Protein AF-A0A845YHP5-F1 (afdb_monomer)

Foldseek 3Di:
DDPVVLVVVCVVVVHDAAEEEDEQQVLHNVVVVVVVVVCVVVDHSYYHYHYQDPCPPVDDPVVVVRSVNRD

Mean predicted aligned error: 2.51 Å

Radius of gyration: 14.08 Å; Cα contacts (8 Å, |Δi|>4): 87; chains: 1; bounding box: 34×21×34 Å

pLDDT: mean 97.08, std 2.83, range [80.94, 98.75]

Structure (mmCIF, N/CA/C/O backbone):
data_AF-A0A845YHP5-F1
#
_entry.id   AF-A0A845YHP5-F1
#
loop_
_atom_site.group_PDB
_atom_site.id
_atom_site.type_symbol
_atom_site.label_atom_id
_atom_site.label_alt_id
_atom_site.label_comp_id
_atom_site.label_asym_id
_atom_site.label_entity_id
_atom_site.label_seq_id
_atom_site.pdbx_PDB_ins_code
_atom_site.Cartn_x
_atom_site.Cartn_y
_atom_site.Cartn_z
_atom_site.occupancy
_atom_site.B_iso_or_equiv
_atom_site.auth_seq_id
_atom_site.auth_comp_id
_atom_site.auth_asym_id
_atom_site.auth_atom_id
_atom_site.pdbx_PDB_model_num
ATOM 1 N N . MET A 1 1 ? -13.876 13.307 2.514 1.00 80.94 1 MET A N 1
ATOM 2 C CA . MET A 1 1 ? -13.669 13.457 3.974 1.00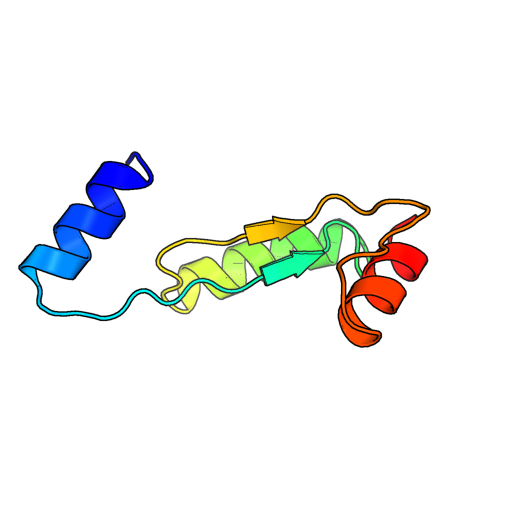 80.94 1 MET A CA 1
ATOM 3 C C . MET A 1 1 ? -12.178 13.676 4.212 1.00 80.94 1 MET A C 1
ATOM 5 O O . MET A 1 1 ? -11.399 13.179 3.412 1.00 80.94 1 MET A O 1
ATOM 9 N N . SER A 1 2 ? -11.757 14.449 5.216 1.00 96.62 2 SER A N 1
ATOM 10 C CA . SER A 1 2 ? -10.324 14.561 5.539 1.00 96.62 2 SER A CA 1
ATOM 11 C C . SER A 1 2 ? -9.853 13.347 6.347 1.00 96.62 2 SER A C 1
ATOM 13 O O . SER A 1 2 ? -10.658 12.725 7.039 1.00 96.62 2 SER A O 1
ATOM 15 N N . VAL A 1 3 ? -8.548 13.057 6.326 1.00 97.25 3 VAL A N 1
ATOM 16 C CA . VAL A 1 3 ? -7.934 12.003 7.161 1.00 97.25 3 VAL A CA 1
ATOM 17 C C . VAL A 1 3 ? -8.298 12.190 8.638 1.00 97.25 3 VAL A C 1
ATOM 19 O O . VAL A 1 3 ? -8.743 11.260 9.303 1.00 97.25 3 VAL A O 1
ATOM 22 N N . SER A 1 4 ? -8.195 13.427 9.137 1.00 97.81 4 SER A N 1
ATOM 23 C CA . SER A 1 4 ? -8.545 13.773 10.520 1.00 97.81 4 SER A CA 1
ATOM 24 C C . SER A 1 4 ? -10.008 13.453 10.858 1.00 97.81 4 SER A C 1
ATOM 26 O O . SER A 1 4 ? -10.284 12.892 11.917 1.00 97.81 4 SER A O 1
ATOM 28 N N . ALA A 1 5 ? -10.944 13.744 9.948 1.00 98.00 5 ALA A N 1
ATOM 29 C CA . ALA A 1 5 ? -12.361 13.457 10.158 1.00 98.00 5 ALA A CA 1
ATOM 30 C C . ALA A 1 5 ? -12.674 11.947 10.146 1.00 98.00 5 ALA A C 1
ATOM 32 O O . ALA A 1 5 ? -13.495 11.499 10.950 1.00 98.00 5 ALA A O 1
ATOM 33 N N . GLN A 1 6 ? -12.005 11.157 9.298 1.00 97.44 6 GLN A N 1
ATOM 34 C CA . GLN A 1 6 ? -12.178 9.698 9.276 1.00 97.44 6 GLN A CA 1
ATOM 35 C C . GLN A 1 6 ? -11.658 9.063 10.570 1.00 97.44 6 GLN A C 1
ATOM 37 O O . GLN A 1 6 ? -12.386 8.344 11.250 1.00 97.44 6 GLN A O 1
ATOM 42 N N . LEU A 1 7 ? -10.437 9.413 10.984 1.00 97.94 7 LEU A N 1
ATOM 43 C CA . LEU A 1 7 ? -9.850 8.904 12.227 1.00 97.94 7 LEU A CA 1
ATOM 44 C C . LEU A 1 7 ? -10.664 9.315 13.464 1.00 97.94 7 LEU A C 1
ATOM 46 O O . LEU A 1 7 ? -10.826 8.524 14.393 1.00 97.94 7 LEU A O 1
ATOM 50 N N . GLN A 1 8 ? -11.230 10.527 13.475 1.00 98.12 8 GLN A N 1
ATOM 51 C C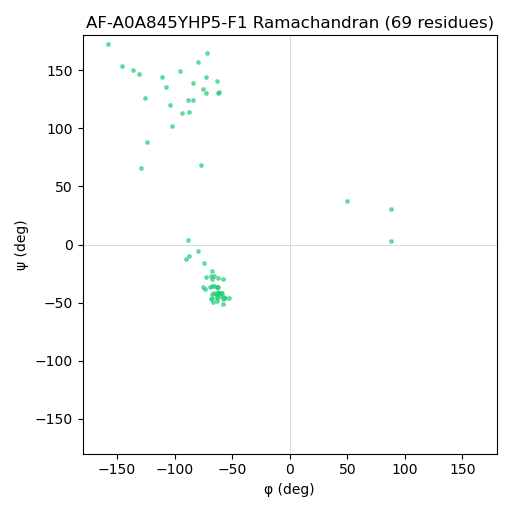A . GLN A 1 8 ? -12.152 10.953 14.529 1.00 98.12 8 GLN A CA 1
ATOM 52 C C . GLN A 1 8 ? -13.415 10.084 14.574 1.00 98.12 8 GLN A C 1
ATOM 54 O O . GLN A 1 8 ? -13.878 9.748 15.664 1.00 98.12 8 GLN A O 1
ATOM 59 N N . THR A 1 9 ? -13.970 9.736 13.413 1.00 98.12 9 THR A N 1
ATOM 60 C CA . THR A 1 9 ? -15.169 8.895 13.304 1.00 98.12 9 THR A CA 1
ATOM 61 C C . THR A 1 9 ? -14.902 7.500 13.865 1.00 98.12 9 THR A C 1
ATOM 63 O O . THR A 1 9 ? -15.645 7.049 14.736 1.00 98.12 9 THR A O 1
ATOM 66 N N . LEU A 1 10 ? -13.793 6.872 13.467 1.00 98.06 10 LEU A N 1
ATOM 67 C CA . LEU A 1 10 ? -13.389 5.547 13.952 1.00 98.06 10 LEU A CA 1
ATOM 68 C C . LEU A 1 10 ? -13.122 5.536 15.457 1.00 98.06 10 LEU A C 1
ATOM 70 O O . LEU A 1 10 ? -13.582 4.643 16.169 1.00 98.06 10 LEU A O 1
ATOM 74 N N . ARG A 1 11 ? -12.470 6.585 15.971 1.00 97.69 11 ARG A N 1
ATOM 75 C CA . ARG A 1 11 ? -12.269 6.767 17.412 1.00 97.69 11 ARG A CA 1
ATOM 76 C C . ARG A 1 11 ? -13.593 6.851 18.171 1.00 97.69 11 ARG A C 1
ATOM 78 O O . ARG A 1 11 ? -13.735 6.215 19.210 1.00 97.69 11 ARG A O 1
ATOM 85 N N . ASN A 1 12 ? -14.567 7.603 17.655 1.00 98.31 12 ASN A N 1
ATOM 86 C CA . ASN A 1 12 ? -15.894 7.715 18.270 1.00 98.31 12 ASN A CA 1
ATOM 87 C C . ASN A 1 12 ? -16.662 6.383 18.242 1.00 98.31 12 ASN A C 1
ATOM 89 O O . ASN A 1 12 ? -17.496 6.140 19.108 1.00 98.31 12 ASN A O 1
ATOM 93 N N . GLN A 1 13 ? -16.371 5.525 17.263 1.00 97.81 13 GLN A N 1
ATOM 94 C CA . GLN A 1 13 ? -16.933 4.180 17.120 1.00 97.81 13 GLN A CA 1
ATOM 95 C C . GLN A 1 13 ? -16.130 3.108 17.873 1.00 97.81 13 GLN A C 1
ATOM 97 O O . GLN A 1 13 ? -16.440 1.924 17.756 1.00 97.81 13 GLN A O 1
ATOM 102 N N . ASN A 1 14 ? -15.091 3.497 18.622 1.00 97.69 14 ASN A N 1
ATOM 103 C CA . ASN A 1 14 ? -14.169 2.590 19.309 1.00 97.69 14 ASN A CA 1
ATOM 104 C C . ASN A 1 14 ? -13.614 1.483 18.384 1.00 97.69 14 ASN A C 1
ATOM 106 O O . ASN A 1 14 ? -13.472 0.330 18.789 1.00 97.69 14 ASN A O 1
ATOM 110 N N . SER A 1 15 ? -13.354 1.844 17.125 1.00 97.50 15 SER A N 1
ATOM 111 C CA . SER A 1 15 ? -12.912 0.946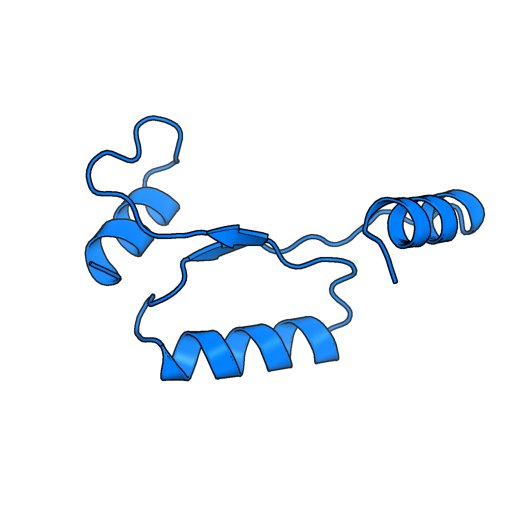 16.057 1.00 97.50 15 SER A CA 1
ATOM 112 C C . SER A 1 15 ? -11.464 1.243 15.664 1.00 97.50 15 SER A C 1
ATOM 114 O O . SER A 1 15 ? -11.023 2.394 15.687 1.00 97.50 15 SER A O 1
ATOM 116 N N . CYS A 1 16 ? -10.710 0.196 15.325 1.00 97.25 16 CYS A N 1
ATOM 117 C CA . CYS A 1 16 ? -9.340 0.320 14.830 1.00 97.25 16 CYS A CA 1
ATOM 118 C C . CYS A 1 16 ? -9.357 0.586 13.321 1.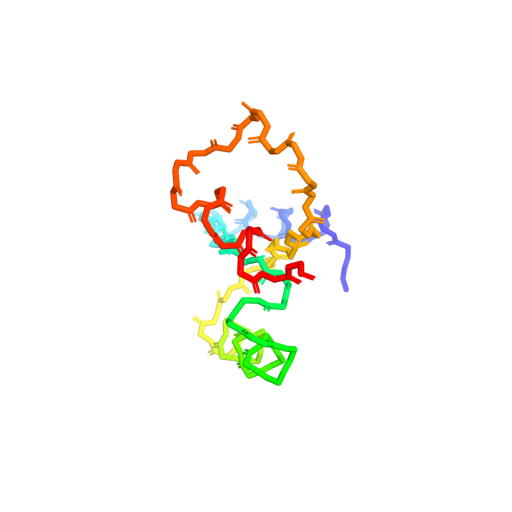00 97.25 16 CYS A C 1
ATOM 120 O O . CYS A 1 16 ? -10.134 -0.050 12.615 1.00 97.25 16 CYS A O 1
ATOM 122 N N . ALA A 1 17 ? -8.498 1.488 12.844 1.00 97.75 17 ALA A N 1
ATOM 123 C CA . ALA A 1 17 ? -8.397 1.789 11.421 1.00 97.75 17 ALA A CA 1
ATOM 124 C C . ALA A 1 17 ? -7.650 0.681 10.664 1.00 97.75 17 ALA A C 1
ATOM 126 O O . ALA A 1 17 ? -6.563 0.270 11.080 1.00 97.75 17 ALA A O 1
ATOM 127 N N . LEU A 1 18 ? -8.191 0.254 9.525 1.00 98.06 18 LEU A N 1
ATOM 128 C CA . LEU A 1 18 ? -7.482 -0.563 8.544 1.00 98.06 18 LEU A CA 1
ATOM 129 C C . LEU A 1 18 ? -6.847 0.348 7.488 1.00 98.06 18 LEU A C 1
ATOM 131 O O . LEU A 1 18 ? -7.557 0.973 6.700 1.00 98.06 18 LEU A O 1
ATOM 135 N N . ILE A 1 19 ? -5.512 0.399 7.464 1.00 98.38 19 ILE A N 1
ATOM 136 C CA . ILE A 1 19 ? -4.734 1.251 6.551 1.00 98.38 19 ILE A CA 1
ATOM 137 C C . ILE A 1 19 ? -3.754 0.384 5.746 1.00 98.38 19 ILE A C 1
ATOM 139 O O . ILE A 1 19 ? -2.631 0.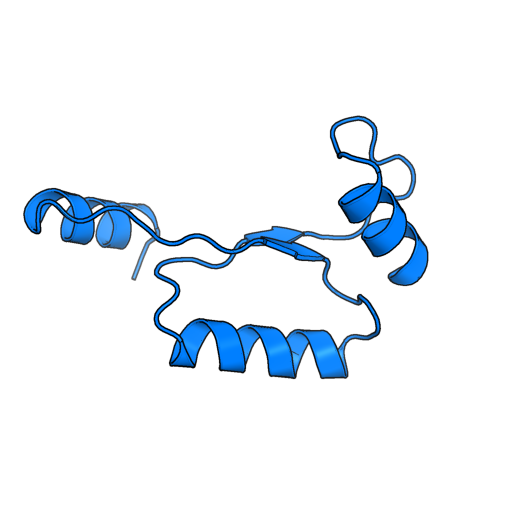148 6.191 1.00 98.38 19 ILE A O 1
ATOM 143 N N . PRO A 1 20 ? -4.168 -0.164 4.592 1.00 98.50 20 PRO A N 1
ATOM 144 C CA . PRO A 1 20 ? -3.282 -0.924 3.721 1.00 98.50 20 PRO A CA 1
ATOM 145 C C . PRO A 1 20 ? -2.294 -0.004 2.997 1.00 98.50 20 PRO A C 1
ATOM 147 O O . PRO A 1 20 ? -2.656 1.091 2.564 1.00 98.50 20 PRO A O 1
ATOM 150 N N . PHE A 1 21 ? -1.070 -0.494 2.811 1.00 98.50 21 PHE A N 1
ATOM 151 C CA . PHE A 1 21 ? -0.034 0.147 2.004 1.00 98.50 21 PHE A CA 1
ATOM 152 C C . PHE A 1 21 ? 0.177 -0.626 0.698 1.00 98.50 21 PHE A C 1
ATOM 154 O O . PHE A 1 21 ? 0.291 -1.854 0.724 1.00 98.50 21 PHE A O 1
ATOM 161 N N . ILE A 1 22 ? 0.280 0.089 -0.426 1.00 98.50 22 ILE A N 1
ATOM 162 C CA . ILE A 1 22 ? 0.724 -0.455 -1.719 1.00 98.50 22 ILE A CA 1
ATOM 163 C C . ILE A 1 22 ? 1.710 0.502 -2.397 1.00 98.50 22 ILE A C 1
ATOM 165 O O . ILE A 1 22 ? 1.616 1.720 -2.240 1.00 98.50 22 ILE A O 1
ATOM 169 N N . THR A 1 23 ? 2.633 -0.032 -3.196 1.00 98.50 23 THR A N 1
ATOM 170 C CA . THR A 1 23 ? 3.534 0.776 -4.030 1.00 98.50 23 THR A CA 1
ATOM 171 C C . THR A 1 23 ? 2.878 1.053 -5.380 1.00 98.50 23 THR A C 1
ATOM 173 O O . THR A 1 23 ? 2.481 0.128 -6.086 1.00 98.50 23 THR A O 1
ATOM 176 N N . ALA A 1 24 ? 2.760 2.326 -5.756 1.00 98.50 24 ALA A N 1
ATOM 177 C CA . ALA A 1 24 ? 2.240 2.717 -7.058 1.00 98.50 24 ALA A CA 1
ATOM 178 C C . ALA A 1 24 ? 3.145 2.187 -8.172 1.00 98.50 24 ALA A C 1
ATOM 180 O O . ALA A 1 24 ? 4.352 2.404 -8.136 1.00 98.50 24 ALA A O 1
ATOM 181 N N . GLY A 1 25 ? 2.553 1.542 -9.173 1.00 98.25 25 GLY A N 1
ATOM 182 C CA . GLY A 1 25 ? 3.281 0.976 -10.304 1.00 98.25 25 GLY A CA 1
ATOM 183 C C . GLY A 1 25 ? 3.789 -0.448 -10.087 1.00 98.25 25 GLY A C 1
ATOM 184 O O . GLY A 1 25 ? 4.424 -0.966 -10.993 1.00 98.25 25 GLY A O 1
ATOM 185 N N . ASP A 1 26 ? 3.501 -1.097 -8.952 1.00 98.31 26 ASP A N 1
ATOM 186 C CA . ASP A 1 26 ? 3.852 -2.504 -8.724 1.00 98.31 26 ASP A CA 1
ATOM 187 C C . ASP A 1 26 ? 2.623 -3.430 -8.863 1.00 98.31 26 ASP A C 1
ATOM 189 O O . ASP A 1 26 ? 1.663 -3.278 -8.103 1.00 98.31 26 ASP A O 1
ATOM 193 N N . PRO A 1 27 ? 2.616 -4.408 -9.792 1.00 97.75 27 PRO A N 1
ATOM 194 C CA . PRO A 1 27 ? 3.582 -4.614 -10.878 1.00 97.75 27 PRO A CA 1
ATOM 195 C C . PRO A 1 27 ? 3.429 -3.619 -12.042 1.00 97.75 27 PRO A C 1
ATOM 197 O O . PRO A 1 27 ? 4.324 -3.527 -12.876 1.00 97.75 27 PRO A O 1
ATOM 200 N N . ASP A 1 28 ? 2.298 -2.909 -12.126 1.00 98.31 28 ASP A N 1
ATOM 201 C CA . ASP A 1 28 ? 2.051 -1.841 -13.098 1.00 98.31 28 ASP A CA 1
ATOM 202 C C . ASP A 1 28 ? 0.936 -0.883 -12.617 1.00 98.31 28 ASP A C 1
ATOM 204 O O . ASP A 1 28 ? 0.268 -1.097 -11.596 1.00 98.31 28 ASP A O 1
ATOM 208 N N . LEU A 1 29 ? 0.727 0.220 -13.346 1.00 98.12 29 LEU A N 1
ATOM 209 C CA . LEU A 1 29 ? -0.284 1.230 -12.999 1.00 98.12 29 LEU A CA 1
ATOM 210 C C . LEU A 1 29 ? -1.729 0.732 -13.164 1.00 98.12 29 LEU A C 1
ATOM 212 O O . LEU A 1 29 ? -2.615 1.221 -12.460 1.00 98.12 29 LEU A O 1
ATOM 216 N N . ALA A 1 30 ? -1.980 -0.227 -14.061 1.00 98.50 30 ALA A N 1
ATOM 217 C CA . ALA A 1 30 ? -3.314 -0.801 -14.229 1.00 98.50 30 ALA A CA 1
ATOM 218 C C . ALA A 1 30 ? -3.691 -1.624 -12.990 1.00 98.50 30 ALA A C 1
ATOM 220 O O . ALA A 1 30 ? -4.743 -1.405 -12.388 1.00 98.50 30 ALA A O 1
ATOM 221 N N . THR A 1 31 ? -2.768 -2.465 -12.530 1.00 98.50 31 THR A N 1
ATOM 222 C CA . THR A 1 31 ? -2.900 -3.260 -11.309 1.00 98.50 31 THR A CA 1
ATOM 223 C C . THR A 1 31 ? -3.002 -2.367 -10.075 1.00 98.50 31 THR A C 1
ATOM 225 O O . THR A 1 31 ? -3.797 -2.645 -9.181 1.00 98.50 31 THR A O 1
ATOM 228 N N . THR A 1 32 ? -2.279 -1.242 -10.039 1.00 98.62 32 THR A N 1
ATOM 229 C CA . THR A 1 32 ? -2.428 -0.237 -8.970 1.00 98.62 32 THR A CA 1
ATOM 230 C C . THR A 1 32 ? -3.868 0.279 -8.892 1.00 98.62 32 THR A C 1
ATOM 232 O O . THR A 1 32 ? -4.449 0.334 -7.808 1.00 98.62 32 THR A O 1
ATOM 235 N N . ALA A 1 33 ? -4.472 0.637 -10.030 1.00 98.62 33 ALA A N 1
ATOM 236 C CA . ALA A 1 33 ? -5.848 1.128 -10.065 1.00 98.62 33 ALA A CA 1
ATOM 237 C C . ALA A 1 33 ? -6.854 0.056 -9.610 1.00 98.62 33 ALA A C 1
ATOM 239 O O . ALA A 1 33 ? -7.754 0.352 -8.820 1.00 98.62 33 ALA A O 1
ATOM 240 N N . GLU A 1 34 ? -6.682 -1.190 -10.057 1.00 98.69 34 GLU A N 1
ATOM 241 C CA . GLU A 1 34 ? -7.513 -2.318 -9.626 1.00 98.69 34 GLU A CA 1
ATOM 242 C C . GLU A 1 34 ? -7.380 -2.590 -8.122 1.00 98.69 34 GLU A C 1
ATOM 244 O O . GLU A 1 34 ? -8.391 -2.780 -7.439 1.00 98.69 34 GLU A O 1
ATOM 249 N N . ALA A 1 35 ? -6.155 -2.543 -7.587 1.00 98.62 35 ALA A N 1
ATOM 250 C CA . ALA A 1 35 ? -5.872 -2.733 -6.170 1.00 98.62 35 ALA A CA 1
ATOM 251 C C . ALA A 1 35 ? -6.524 -1.643 -5.310 1.00 98.62 35 ALA A C 1
ATOM 253 O O . ALA A 1 35 ? -7.193 -1.970 -4.333 1.00 98.62 35 ALA A O 1
ATOM 254 N N . LEU A 1 36 ? -6.415 -0.365 -5.693 1.00 98.62 36 LEU A N 1
ATOM 255 C CA . LEU A 1 36 ? -7.069 0.739 -4.978 1.00 98.62 36 LEU A CA 1
ATOM 256 C C . LEU A 1 36 ? -8.586 0.533 -4.884 1.00 98.62 36 LEU A C 1
ATOM 258 O O . LEU A 1 36 ? -9.167 0.666 -3.809 1.00 98.62 36 LEU A O 1
ATOM 262 N N . GLN A 1 37 ? -9.225 0.148 -5.991 1.00 98.62 37 GLN A N 1
ATOM 263 C CA . GLN A 1 37 ? -10.659 -0.136 -5.997 1.00 98.62 37 GLN A CA 1
ATOM 264 C C . GLN A 1 37 ? -11.019 -1.381 -5.175 1.00 98.62 37 GLN A C 1
ATOM 266 O O . GLN A 1 37 ? -12.087 -1.438 -4.569 1.00 98.62 37 GLN A O 1
ATOM 271 N N . ALA A 1 38 ? -10.165 -2.406 -5.176 1.0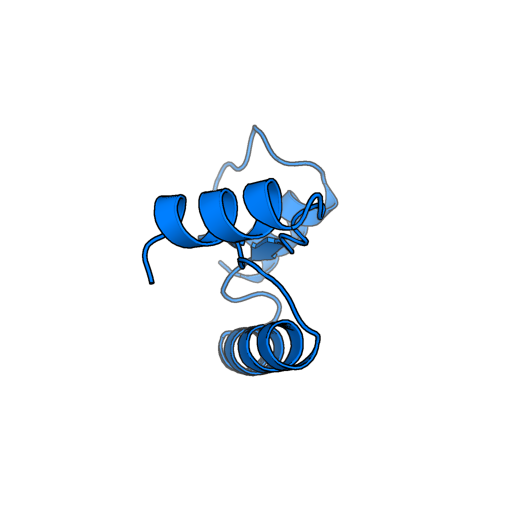0 98.75 38 ALA A N 1
ATOM 272 C CA . ALA A 1 38 ? -10.382 -3.611 -4.386 1.00 98.75 38 ALA A CA 1
ATOM 273 C C . ALA A 1 38 ? -10.270 -3.331 -2.882 1.00 98.75 38 ALA A C 1
ATOM 275 O O . ALA A 1 38 ? -11.110 -3.808 -2.124 1.00 98.75 38 ALA A O 1
ATOM 276 N N . LEU A 1 39 ? -9.283 -2.534 -2.464 1.00 98.56 39 LEU A N 1
ATOM 277 C CA . LEU A 1 39 ? -9.080 -2.131 -1.072 1.00 98.56 39 LEU A CA 1
ATOM 278 C C . LEU A 1 39 ? -10.230 -1.254 -0.558 1.00 98.56 39 LEU A C 1
ATOM 280 O O . LEU A 1 39 ? -10.722 -1.498 0.542 1.00 98.56 39 LEU A O 1
ATOM 284 N N . ASP A 1 40 ? -10.713 -0.308 -1.370 1.00 97.75 40 ASP A N 1
ATOM 285 C CA . ASP A 1 40 ? -11.907 0.494 -1.061 1.00 97.75 40 ASP A CA 1
ATOM 286 C C . ASP A 1 40 ? -13.139 -0.402 -0.842 1.00 97.75 40 ASP A C 1
ATOM 288 O O . ASP A 1 40 ? -13.767 -0.371 0.217 1.00 97.75 40 ASP A O 1
ATOM 292 N N . ARG A 1 41 ? -13.423 -1.315 -1.785 1.00 98.44 41 ARG A N 1
ATOM 293 C CA . ARG A 1 41 ? -14.529 -2.283 -1.653 1.00 98.44 41 ARG A CA 1
ATOM 294 C C . ARG A 1 41 ? -14.370 -3.241 -0.469 1.00 98.44 41 ARG A C 1
ATOM 296 O O . ARG A 1 41 ? -15.375 -3.731 0.040 1.00 98.44 41 ARG A O 1
ATOM 303 N N . ALA A 1 42 ? -13.139 -3.539 -0.060 1.00 98.31 42 ALA A N 1
ATOM 304 C CA . ALA A 1 42 ? -12.840 -4.407 1.076 1.00 98.31 42 ALA A CA 1
ATOM 305 C C . ALA A 1 42 ? -12.977 -3.698 2.436 1.00 98.31 42 ALA A C 1
ATOM 307 O O . ALA A 1 42 ? -12.880 -4.362 3.467 1.00 98.31 42 ALA A O 1
ATOM 308 N N . GLY A 1 43 ? -13.230 -2.384 2.449 1.00 97.25 43 GLY A N 1
ATOM 309 C CA . GLY A 1 43 ? -13.428 -1.610 3.672 1.00 97.25 43 GLY A CA 1
ATOM 310 C C . GLY A 1 43 ? -12.140 -1.053 4.273 1.00 97.25 43 GLY A C 1
ATOM 311 O O . GLY A 1 43 ? -12.054 -0.926 5.491 1.00 97.25 43 GLY A O 1
ATOM 312 N N . ALA A 1 44 ? -11.133 -0.737 3.453 1.00 98.31 44 ALA A N 1
ATOM 313 C CA . ALA A 1 44 ? -10.010 0.076 3.911 1.00 98.31 44 ALA A CA 1
ATOM 314 C C . ALA A 1 44 ? -10.509 1.462 4.359 1.00 98.31 44 ALA A C 1
ATOM 316 O O . ALA A 1 44 ? -11.234 2.134 3.628 1.00 98.31 44 ALA A O 1
ATOM 317 N N . ASP A 1 45 ? -10.098 1.911 5.545 1.00 98.25 45 ASP A N 1
ATOM 318 C CA . ASP A 1 45 ? -10.465 3.236 6.057 1.00 98.25 45 ASP A CA 1
ATOM 319 C C . ASP A 1 45 ? -9.677 4.352 5.371 1.00 98.25 45 ASP A C 1
ATOM 321 O O . ASP A 1 45 ? -10.170 5.461 5.151 1.00 98.25 45 ASP A O 1
ATOM 325 N N . LEU A 1 46 ? -8.414 4.050 5.079 1.00 98.19 46 LEU A N 1
ATOM 326 C CA . LEU A 1 46 ? -7.438 4.877 4.388 1.00 98.19 46 LEU A CA 1
ATOM 327 C C . LEU A 1 46 ? -6.549 3.936 3.569 1.00 98.19 46 LEU A C 1
ATOM 329 O O . LEU A 1 46 ? -6.374 2.779 3.940 1.00 98.19 46 LEU A O 1
ATOM 333 N N . ILE A 1 47 ? -5.961 4.428 2.483 1.00 98.44 47 ILE A N 1
ATOM 334 C CA . ILE A 1 47 ? -4.983 3.667 1.699 1.00 98.44 47 ILE A CA 1
ATOM 335 C C . ILE A 1 47 ? -3.718 4.507 1.582 1.00 98.44 47 ILE A C 1
ATOM 337 O O . ILE A 1 47 ? -3.771 5.658 1.142 1.00 98.44 47 ILE A O 1
ATOM 341 N N . GLU A 1 48 ? -2.585 3.933 1.969 1.00 98.38 48 GLU A N 1
ATOM 342 C CA . GLU A 1 48 ? -1.275 4.531 1.748 1.00 98.38 48 GLU A CA 1
ATOM 343 C C . GLU A 1 48 ? -0.755 4.103 0.374 1.00 98.38 48 GLU A C 1
ATOM 345 O O . GLU A 1 48 ? -0.500 2.925 0.119 1.00 98.38 48 GLU A O 1
ATOM 350 N N . LEU A 1 49 ? -0.622 5.074 -0.531 1.00 98.25 49 LEU A N 1
ATOM 351 C CA . LEU A 1 49 ? -0.078 4.861 -1.866 1.00 98.25 49 LEU A CA 1
ATOM 352 C C . LEU A 1 49 ? 1.370 5.360 -1.907 1.00 98.25 49 LEU A C 1
ATOM 354 O O . LEU A 1 49 ? 1.619 6.564 -1.979 1.00 98.25 49 LEU A O 1
ATOM 358 N N . GLY A 1 50 ? 2.319 4.430 -1.839 1.00 97.75 50 GLY A N 1
ATOM 359 C CA . GLY A 1 50 ? 3.746 4.722 -1.889 1.00 97.75 50 GLY A CA 1
ATOM 360 C C . GLY A 1 50 ? 4.194 5.126 -3.290 1.00 97.75 50 GLY A C 1
ATOM 361 O O . GLY A 1 50 ? 3.917 4.424 -4.260 1.00 97.75 50 GLY A O 1
ATOM 362 N N . VAL A 1 51 ? 4.920 6.237 -3.401 1.00 97.25 51 VAL A N 1
ATOM 363 C CA . VAL A 1 51 ? 5.607 6.623 -4.641 1.00 97.25 51 VAL A CA 1
ATOM 364 C C . VAL A 1 51 ? 6.957 5.901 -4.672 1.00 97.25 51 VAL A C 1
ATOM 366 O O . VAL A 1 51 ? 7.714 6.044 -3.709 1.00 97.25 51 VAL A O 1
ATOM 369 N N . PRO A 1 52 ? 7.277 5.122 -5.721 1.00 95.94 52 PRO A N 1
ATOM 370 C CA . PRO A 1 52 ? 8.538 4.394 -5.776 1.00 95.94 52 PRO A CA 1
ATOM 371 C C . PRO A 1 52 ? 9.731 5.360 -5.799 1.00 95.94 52 PRO A C 1
ATOM 373 O O . PRO A 1 52 ? 9.692 6.415 -6.435 1.00 95.94 52 PRO A O 1
ATOM 376 N N . TYR A 1 53 ? 10.795 4.996 -5.083 1.00 95.69 53 TYR A N 1
ATOM 377 C CA . TYR A 1 53 ? 12.007 5.798 -4.917 1.00 95.69 53 TYR A CA 1
ATOM 378 C C . TYR A 1 53 ? 13.245 4.942 -5.198 1.00 95.69 53 TYR A C 1
ATOM 380 O O . TYR A 1 53 ? 13.233 3.745 -4.915 1.00 95.69 53 TYR A O 1
ATOM 388 N N . SER A 1 54 ? 14.303 5.541 -5.758 1.00 91.81 54 SER A N 1
ATOM 389 C CA . SER A 1 54 ? 15.524 4.821 -6.156 1.00 91.81 54 SER A CA 1
ATOM 390 C C . SER A 1 54 ? 16.312 4.267 -4.972 1.00 91.81 54 SER A C 1
ATOM 392 O O . SER A 1 54 ? 16.956 3.232 -5.107 1.00 91.81 54 SER A O 1
ATOM 394 N N . ASP A 1 55 ? 16.232 4.928 -3.812 1.00 91.44 55 ASP A N 1
ATOM 395 C CA . ASP A 1 55 ? 17.024 4.599 -2.621 1.00 91.44 55 ASP A CA 1
ATOM 396 C C . ASP A 1 55 ? 16.140 4.449 -1.355 1.00 91.44 55 ASP A C 1
ATOM 398 O O . ASP A 1 55 ? 16.224 5.266 -0.432 1.00 91.44 55 ASP A O 1
ATOM 402 N N . PRO A 1 56 ? 15.253 3.433 -1.280 1.00 85.88 56 PRO A N 1
ATOM 403 C CA . PRO A 1 56 ? 14.267 3.259 -0.201 1.00 85.88 56 PRO A CA 1
ATOM 404 C C . PRO A 1 56 ? 14.891 2.710 1.101 1.00 85.88 56 PRO A C 1
ATOM 406 O O . PRO A 1 56 ? 14.657 1.577 1.522 1.00 85.88 56 PRO A O 1
ATOM 409 N N . LEU A 1 57 ? 15.716 3.528 1.763 1.00 91.50 57 LEU A N 1
ATOM 410 C CA . LEU A 1 57 ? 16.520 3.140 2.936 1.00 91.50 57 LEU A CA 1
ATOM 411 C C . LEU A 1 57 ? 15.701 2.825 4.200 1.00 91.50 57 LEU A C 1
ATOM 413 O O . LEU A 1 57 ? 16.203 2.141 5.090 1.00 91.50 57 LEU A O 1
ATOM 417 N N . ALA A 1 58 ? 14.475 3.344 4.299 1.00 94.19 58 ALA A N 1
ATOM 418 C CA . ALA A 1 58 ? 13.600 3.147 5.457 1.00 94.19 58 ALA A CA 1
ATOM 419 C C . ALA A 1 58 ? 12.700 1.906 5.334 1.00 94.19 58 ALA A C 1
ATOM 421 O O . ALA A 1 58 ? 12.088 1.491 6.318 1.00 94.19 58 ALA A O 1
ATOM 422 N N . ASP A 1 59 ? 12.624 1.317 4.142 1.00 96.12 59 ASP A N 1
ATOM 423 C CA . ASP A 1 59 ? 11.673 0.262 3.825 1.00 96.12 59 ASP A CA 1
ATOM 424 C C . ASP A 1 59 ? 12.269 -1.135 4.002 1.00 96.12 59 ASP A C 1
ATOM 426 O O . ASP A 1 59 ? 13.458 -1.373 3.795 1.00 96.12 59 ASP A O 1
ATOM 430 N N . GLY A 1 60 ? 11.417 -2.098 4.358 1.00 97.19 60 GLY A N 1
ATOM 431 C CA . GLY A 1 60 ? 11.792 -3.510 4.397 1.00 97.19 60 GLY A CA 1
ATOM 432 C C . GLY A 1 60 ? 11.971 -4.116 2.996 1.00 97.19 60 GLY A C 1
ATOM 433 O O . GLY A 1 60 ? 11.461 -3.573 2.014 1.00 97.19 60 GLY A O 1
ATOM 434 N N . PRO A 1 61 ? 12.602 -5.299 2.879 1.00 97.44 61 PRO A N 1
ATOM 435 C CA . PRO A 1 61 ? 12.996 -5.887 1.591 1.00 97.44 61 PRO A CA 1
ATOM 436 C C . PRO A 1 61 ? 11.832 -6.107 0.611 1.00 97.44 61 PRO A C 1
ATOM 438 O O . PRO A 1 61 ? 12.021 -6.026 -0.598 1.00 97.44 61 PRO A O 1
ATOM 441 N N . VAL A 1 62 ? 10.617 -6.357 1.113 1.00 97.88 62 VAL A N 1
ATOM 442 C CA . VAL A 1 62 ? 9.415 -6.521 0.275 1.00 97.88 62 VAL A CA 1
ATOM 443 C C . VAL A 1 62 ? 9.028 -5.208 -0.409 1.00 97.88 62 VAL A C 1
ATOM 445 O O . VAL A 1 62 ? 8.778 -5.200 -1.612 1.00 97.88 62 VAL A O 1
ATOM 448 N N . ILE A 1 63 ? 9.015 -4.105 0.342 1.00 97.94 63 ILE A N 1
ATOM 449 C CA . ILE A 1 63 ? 8.649 -2.779 -0.171 1.00 97.94 63 ILE A CA 1
ATOM 450 C C . ILE A 1 63 ? 9.773 -2.226 -1.052 1.00 97.94 63 ILE A C 1
ATOM 452 O O . ILE A 1 63 ? 9.495 -1.690 -2.120 1.00 97.94 63 ILE A O 1
ATOM 456 N N . GLN A 1 64 ? 11.039 -2.447 -0.681 1.00 97.44 64 GLN A N 1
ATOM 457 C CA . GLN A 1 64 ? 12.174 -2.116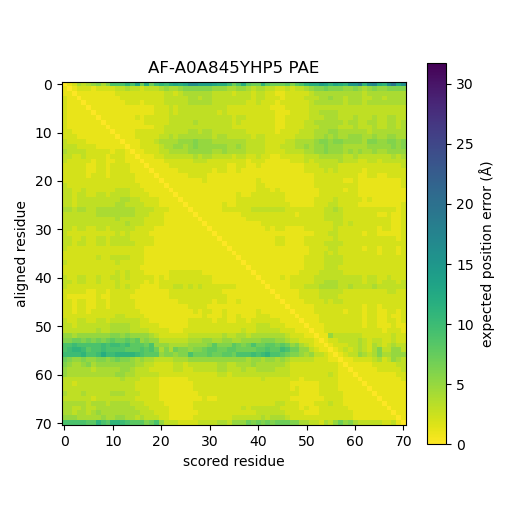 -1.548 1.00 97.44 64 GLN A CA 1
ATOM 458 C C . GLN A 1 64 ? 12.059 -2.815 -2.912 1.00 97.44 64 GLN A C 1
ATOM 460 O O . GLN A 1 64 ? 12.196 -2.172 -3.950 1.00 97.44 64 GLN A O 1
ATOM 465 N N . ALA A 1 65 ? 11.737 -4.114 -2.930 1.00 97.19 65 ALA A N 1
ATOM 466 C CA . ALA A 1 65 ? 11.559 -4.858 -4.174 1.00 97.19 65 ALA A CA 1
ATOM 467 C C . ALA A 1 65 ? 10.348 -4.374 -4.993 1.00 97.19 65 ALA A C 1
ATOM 469 O O . ALA A 1 65 ? 10.416 -4.376 -6.220 1.00 97.19 65 ALA A O 1
ATOM 470 N N . ALA A 1 66 ? 9.252 -3.974 -4.339 1.00 97.88 66 ALA A N 1
ATOM 471 C CA . ALA A 1 66 ? 8.104 -3.355 -5.003 1.00 97.88 66 ALA A CA 1
ATOM 472 C C . ALA A 1 66 ? 8.486 -2.023 -5.663 1.00 97.88 66 ALA A C 1
ATOM 474 O O . ALA A 1 66 ? 8.195 -1.819 -6.838 1.00 97.88 66 A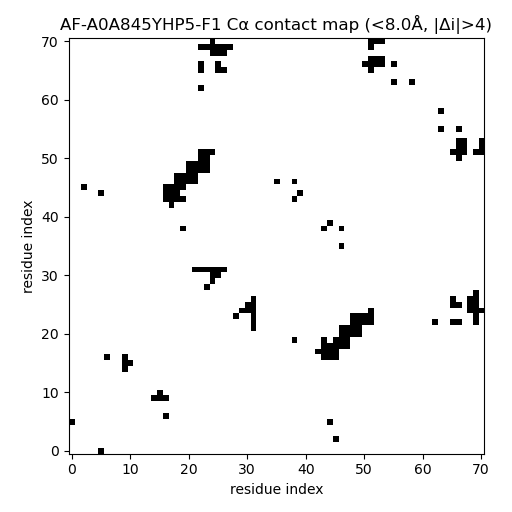LA A O 1
ATOM 475 N N . ALA A 1 67 ? 9.230 -1.166 -4.956 1.00 96.94 67 ALA A N 1
ATOM 476 C CA . ALA A 1 67 ? 9.754 0.080 -5.511 1.0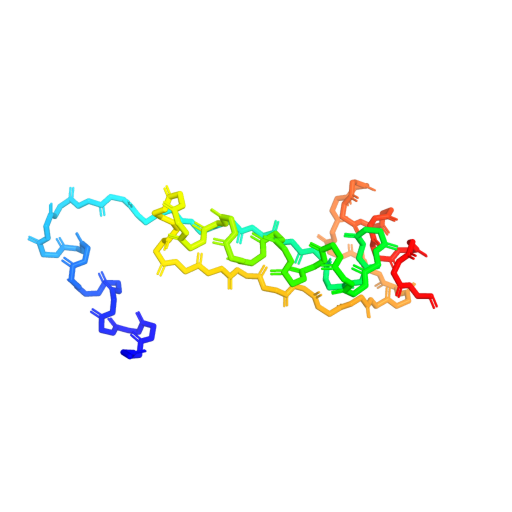0 96.94 67 ALA A CA 1
ATOM 477 C C . ALA A 1 67 ? 10.676 -0.170 -6.713 1.00 96.94 67 ALA A C 1
ATOM 479 O O . ALA A 1 67 ? 10.546 0.513 -7.720 1.00 96.94 67 ALA A O 1
ATOM 480 N N . THR A 1 68 ? 11.547 -1.186 -6.657 1.00 96.25 68 THR A N 1
ATOM 481 C CA . THR A 1 68 ? 12.401 -1.562 -7.798 1.00 96.25 68 THR A CA 1
ATOM 482 C C . THR A 1 68 ? 11.605 -2.037 -9.015 1.00 96.25 68 THR A C 1
ATOM 484 O O . THR A 1 68 ? 12.017 -1.754 -10.131 1.00 96.25 68 THR A O 1
ATOM 487 N N . ARG A 1 69 ? 10.490 -2.763 -8.838 1.00 97.44 69 ARG A N 1
ATOM 488 C CA . ARG A 1 69 ? 9.641 -3.201 -9.965 1.00 97.44 69 ARG A CA 1
ATOM 489 C C . ARG A 1 69 ? 8.841 -2.059 -10.592 1.00 97.44 69 ARG A C 1
ATOM 491 O O . ARG A 1 69 ? 8.498 -2.150 -11.763 1.00 97.44 69 ARG A O 1
ATOM 498 N N . ALA A 1 70 ? 8.531 -1.034 -9.804 1.00 96.75 70 ALA A N 1
ATOM 499 C CA . ALA A 1 70 ? 7.695 0.089 -10.206 1.00 96.75 70 ALA A CA 1
ATOM 500 C C . ALA A 1 70 ? 8.456 1.251 -10.880 1.00 96.75 70 ALA A C 1
ATOM 502 O O . ALA A 1 70 ? 7.809 2.171 -11.388 1.00 96.75 70 ALA A O 1
ATOM 503 N N . LEU A 1 71 ? 9.796 1.237 -10.852 1.00 93.38 71 LEU A N 1
ATOM 504 C CA . LEU A 1 71 ? 10.679 2.196 -11.539 1.00 93.38 71 LEU A CA 1
ATOM 505 C C . LEU A 1 71 ? 11.051 1.706 -12.942 1.00 93.38 71 LEU A C 1
ATOM 507 O O . LEU A 1 71 ? 11.096 2.566 -13.851 1.00 93.38 71 LEU A O 1
#

Secondary structure (DSSP, 8-state):
--HHHHHHHHHHTT------EEETTSS-HHHHHHHHHHHHHTT-S--EEEPP-S--TTS-HHHHHHHHHH-

Solvent-accessible surface area (backbone atoms only — not comparable to full-atom values): 4192 Å² total; per-residue (Å²): 133,54,73,70,58,52,55,51,51,33,55,76,66,77,46,83,83,46,66,55,76,48,46,47,23,41,84,33,60,68,54,32,54,53,48,54,54,48,42,52,76,70,62,42,74,46,74,46,73,40,76,55,53,96,76,51,81,90,52,55,74,68,58,39,52,35,19,63,60,34,108

Nearest PDB structures (foldseek):
  6wdu-assembly1_A  TM=9.417E-01  e=2.069E-06  Salmonella enterica subsp. enterica serovar Typhimurium str. LT2
  7k0b-assembly1_A  TM=9.484E-01  e=2.377E-06  Salmonella enterica subsp. enterica serovar Typhimurium str. LT2
  1k8x-assembly1_A-2  TM=9.430E-01  e=4.756E-06  Salmonella enterica subsp. enterica serovar Typhimurium
  1kfe-assembly1_A  TM=9.409E-01  e=4.756E-06  Salmonella enterica subsp. enterica serovar Typhimurium
  8b06-assembly1_A  TM=9.414E-01  e=5.857E-06  Salmonella enterica subsp. enterica serovar Typhimurium

Sequence (71 aa):
MSVSAQLQTLRNQNSCALIPFITAGDPDLATTAEALQALDRAGADLIELGVPYSDPLADGPVIQAAATRAL